Protein AF-A0A848M8Y8-F1 (afdb_monomer)

Organism: Paenibacillus lemnae (NCBI:txid1330551)

Structure (mmCIF, N/CA/C/O backbone):
data_AF-A0A848M8Y8-F1
#
_entry.id   AF-A0A848M8Y8-F1
#
loop_
_atom_site.group_PDB
_atom_site.id
_atom_site.type_symbol
_atom_site.label_atom_id
_atom_site.label_alt_id
_atom_site.label_comp_id
_atom_site.label_asym_id
_atom_site.label_entity_id
_atom_site.label_seq_id
_atom_site.pdbx_PDB_ins_code
_atom_site.Cartn_x
_atom_site.Cartn_y
_atom_site.Cartn_z
_atom_site.occupancy
_atom_site.B_iso_or_equiv
_atom_site.auth_seq_id
_atom_site.auth_comp_id
_atom_site.auth_asym_id
_atom_site.auth_atom_id
_atom_site.pdbx_PDB_model_num
ATOM 1 N N . MET A 1 1 ? -21.228 11.225 9.597 1.00 56.66 1 MET A N 1
ATOM 2 C CA . MET A 1 1 ? -20.540 10.710 8.387 1.00 56.66 1 MET A CA 1
ATOM 3 C C . MET A 1 1 ? -19.243 11.456 8.065 1.00 56.66 1 MET A C 1
ATOM 5 O O . MET A 1 1 ? -18.302 10.808 7.621 1.00 56.66 1 MET A O 1
ATOM 9 N N . GLU A 1 2 ? -19.129 12.761 8.348 1.00 71.19 2 GLU A N 1
ATOM 10 C CA . GLU A 1 2 ? -17.892 13.528 8.088 1.00 71.19 2 GLU A CA 1
ATOM 11 C C . GLU A 1 2 ? -16.631 12.963 8.757 1.00 71.19 2 GLU A C 1
ATOM 13 O O . GLU A 1 2 ? -15.596 12.859 8.109 1.00 71.19 2 GLU A O 1
ATOM 18 N N . ARG A 1 3 ? -16.695 12.569 10.037 1.00 70.56 3 ARG A N 1
ATOM 19 C CA . ARG A 1 3 ? -15.505 12.112 10.781 1.00 70.56 3 ARG A CA 1
ATOM 20 C C . ARG A 1 3 ? -14.906 10.818 10.216 1.00 70.56 3 ARG A C 1
ATOM 22 O O . ARG A 1 3 ? -13.700 10.747 10.029 1.00 70.56 3 ARG A O 1
ATOM 29 N N . ALA A 1 4 ? -15.757 9.847 9.881 1.00 68.62 4 ALA A N 1
ATOM 30 C CA . ALA A 1 4 ? -15.350 8.585 9.258 1.00 68.62 4 ALA A CA 1
ATOM 31 C C . ALA A 1 4 ? -14.739 8.802 7.863 1.00 68.62 4 ALA A C 1
ATOM 33 O O . ALA A 1 4 ? -13.733 8.190 7.524 1.00 68.62 4 ALA A O 1
ATOM 34 N N . SER A 1 5 ? -15.316 9.719 7.081 1.00 72.56 5 SER A N 1
ATOM 35 C CA . SER A 1 5 ? -14.805 10.058 5.747 1.00 72.56 5 SER A CA 1
ATOM 36 C C . SER A 1 5 ? -13.451 10.771 5.827 1.00 72.56 5 SER A C 1
ATOM 38 O O . SER A 1 5 ? -12.551 10.461 5.053 1.00 72.56 5 SER A O 1
ATOM 40 N N . LYS A 1 6 ? -13.271 11.670 6.808 1.00 74.44 6 LYS A N 1
ATOM 41 C CA . LYS A 1 6 ? -11.985 12.333 7.085 1.00 74.44 6 LYS A CA 1
ATOM 42 C C . LYS A 1 6 ? -10.903 11.337 7.501 1.00 74.44 6 LYS A C 1
ATOM 44 O O . LYS A 1 6 ? -9.777 11.441 7.032 1.00 74.44 6 LYS A O 1
ATOM 49 N N . GLU A 1 7 ? -11.241 10.364 8.342 1.00 70.62 7 GLU A N 1
ATOM 50 C CA . GLU A 1 7 ? -10.305 9.329 8.795 1.00 70.62 7 GLU A CA 1
ATOM 51 C C . GLU A 1 7 ? -9.882 8.394 7.649 1.00 70.62 7 GLU A C 1
ATOM 53 O O . GLU A 1 7 ? -8.694 8.119 7.482 1.00 70.62 7 GLU A O 1
ATOM 58 N N . LEU A 1 8 ? -10.832 7.995 6.794 1.00 74.75 8 LEU A N 1
ATOM 59 C CA . LEU A 1 8 ? -10.553 7.235 5.575 1.00 74.75 8 LEU A CA 1
ATOM 60 C C . LEU A 1 8 ? -9.654 8.026 4.609 1.00 74.75 8 LEU A C 1
ATOM 62 O O . LEU A 1 8 ? -8.635 7.504 4.163 1.00 74.75 8 LEU A O 1
ATOM 66 N N . MET A 1 9 ? -9.994 9.288 4.314 1.00 73.38 9 MET A N 1
ATOM 67 C CA . MET A 1 9 ? -9.181 10.157 3.451 1.00 73.38 9 MET A CA 1
ATOM 68 C C . MET A 1 9 ? -7.769 10.335 4.000 1.00 73.38 9 MET A C 1
ATOM 70 O O . MET A 1 9 ? -6.809 10.259 3.241 1.00 73.38 9 MET A O 1
ATOM 74 N N . MET A 1 10 ? -7.630 10.542 5.309 1.00 74.50 10 MET A N 1
ATOM 75 C CA . MET A 1 10 ? -6.326 10.699 5.943 1.00 74.50 10 MET A CA 1
ATOM 76 C C . MET A 1 10 ? -5.488 9.423 5.814 1.00 74.50 10 MET A C 1
ATOM 78 O O . MET A 1 10 ? -4.323 9.514 5.438 1.00 74.50 10 MET A O 1
ATOM 82 N N . ASN A 1 11 ? -6.076 8.242 6.035 1.00 73.88 11 ASN A N 1
ATOM 83 C CA . ASN A 1 11 ? -5.384 6.972 5.803 1.00 73.88 11 ASN A CA 1
ATOM 84 C C . ASN A 1 11 ? -4.974 6.802 4.338 1.00 73.88 11 ASN A C 1
ATOM 86 O O . ASN A 1 11 ? -3.835 6.425 4.081 1.00 73.88 11 ASN A O 1
ATOM 90 N N . ILE A 1 12 ? -5.862 7.106 3.383 1.00 78.00 12 ILE A N 1
ATOM 91 C CA . ILE A 1 12 ? -5.538 7.024 1.951 1.00 78.00 12 ILE A CA 1
ATOM 92 C C . ILE A 1 12 ? -4.357 7.944 1.636 1.00 78.00 12 ILE A C 1
ATOM 94 O O . ILE A 1 12 ? -3.356 7.478 1.107 1.00 78.00 12 ILE A O 1
ATOM 98 N N . VAL A 1 13 ? -4.437 9.226 1.991 1.00 78.88 13 VAL A N 1
ATOM 99 C CA . VAL A 1 13 ? -3.433 10.227 1.602 1.00 78.88 13 VAL A CA 1
ATOM 100 C C . VAL A 1 13 ? -2.097 9.979 2.296 1.00 78.88 13 VAL A C 1
ATOM 102 O O . VAL A 1 13 ? -1.074 9.864 1.626 1.00 78.88 13 VAL A O 1
ATOM 105 N N . VAL A 1 14 ? -2.086 9.856 3.626 1.00 76.62 14 VAL A N 1
ATOM 106 C CA . VAL A 1 14 ? -0.839 9.721 4.396 1.00 76.62 14 VAL A CA 1
ATOM 107 C C . VAL A 1 14 ? -0.116 8.432 4.030 1.00 76.62 14 VAL A C 1
ATOM 109 O O . VAL A 1 14 ? 1.098 8.438 3.835 1.00 76.62 14 VAL A O 1
ATOM 112 N N . ILE A 1 15 ? -0.848 7.326 3.892 1.00 76.81 15 ILE A N 1
ATOM 113 C CA . ILE A 1 15 ? -0.213 6.040 3.617 1.00 76.81 15 ILE A CA 1
ATOM 114 C C . ILE A 1 15 ? 0.198 5.935 2.150 1.00 76.81 15 ILE A C 1
ATOM 116 O O . ILE A 1 15 ? 1.249 5.368 1.875 1.00 76.81 15 ILE A O 1
ATOM 120 N N . SER A 1 16 ? -0.533 6.560 1.225 1.00 77.62 16 SER A N 1
ATOM 121 C CA . SER A 1 16 ? -0.097 6.656 -0.174 1.00 77.62 16 SER A CA 1
ATOM 122 C C . SER A 1 16 ? 1.181 7.483 -0.323 1.00 77.62 16 SER A C 1
ATOM 124 O O . SER A 1 16 ? 2.042 7.113 -1.113 1.00 77.62 16 SER A O 1
ATOM 126 N N . ILE A 1 17 ? 1.352 8.553 0.465 1.00 80.94 17 ILE A N 1
ATOM 127 C CA . ILE A 1 17 ? 2.605 9.329 0.499 1.00 80.94 17 ILE A CA 1
ATOM 128 C C . ILE A 1 17 ? 3.750 8.489 1.077 1.00 80.94 17 ILE A C 1
ATOM 130 O O . ILE A 1 17 ? 4.836 8.447 0.510 1.00 80.94 17 ILE A O 1
ATOM 134 N N . LEU A 1 18 ? 3.530 7.785 2.190 1.00 80.62 18 LEU A N 1
ATOM 135 C CA . LEU A 1 18 ? 4.560 6.901 2.747 1.00 80.62 18 LEU A CA 1
ATOM 136 C C . LEU A 1 18 ? 4.937 5.789 1.763 1.00 80.62 18 LEU A C 1
ATOM 138 O O . LEU A 1 18 ? 6.111 5.466 1.604 1.00 80.62 18 LEU A O 1
ATOM 142 N N . LEU A 1 19 ? 3.947 5.226 1.073 1.00 78.50 19 LEU A N 1
ATOM 143 C CA . LEU A 1 19 ? 4.166 4.186 0.083 1.00 78.50 19 LEU A CA 1
ATOM 144 C C . LEU A 1 19 ? 4.857 4.699 -1.172 1.00 78.50 19 LEU A C 1
ATOM 146 O O . LEU A 1 19 ? 5.691 3.977 -1.700 1.00 78.50 19 LEU A O 1
ATOM 150 N N . SER A 1 20 ? 4.584 5.922 -1.631 1.00 81.00 20 SER A N 1
ATOM 151 C CA . SER A 1 20 ? 5.308 6.493 -2.771 1.00 81.00 20 SER A CA 1
ATOM 152 C C . SER A 1 20 ? 6.799 6.632 -2.462 1.00 81.00 20 SER A C 1
ATOM 154 O O . SER A 1 20 ? 7.626 6.292 -3.305 1.00 81.00 20 SER A O 1
ATOM 156 N N . VAL A 1 21 ? 7.150 7.016 -1.229 1.00 82.25 21 VAL A N 1
ATOM 157 C CA . VAL A 1 21 ? 8.543 7.034 -0.761 1.00 82.25 21 VAL A CA 1
ATOM 158 C C . VAL A 1 21 ? 9.130 5.621 -0.751 1.00 82.25 21 VAL A C 1
ATOM 160 O O . VAL A 1 21 ? 10.198 5.406 -1.320 1.00 82.25 21 VAL A O 1
ATOM 163 N N . VAL A 1 22 ? 8.433 4.642 -0.161 1.00 81.81 22 VAL A N 1
ATOM 164 C CA . VAL A 1 22 ? 8.893 3.239 -0.118 1.00 81.81 22 VAL A CA 1
ATOM 165 C C . VAL A 1 22 ? 9.092 2.669 -1.524 1.00 81.81 22 VAL A C 1
ATOM 167 O O . VAL A 1 22 ? 10.126 2.063 -1.794 1.00 81.81 22 VAL A O 1
ATOM 170 N N . TYR A 1 23 ? 8.145 2.886 -2.437 1.00 80.62 23 TYR A N 1
ATOM 171 C CA . TYR A 1 23 ? 8.264 2.425 -3.816 1.00 80.62 23 TYR A CA 1
ATOM 172 C C . TYR A 1 23 ? 9.369 3.141 -4.571 1.00 80.62 23 TYR A C 1
ATOM 174 O O . TYR A 1 23 ? 10.082 2.479 -5.312 1.00 80.62 23 TYR A O 1
ATOM 182 N N . GLY A 1 24 ? 9.565 4.442 -4.348 1.00 79.06 24 GLY A N 1
ATOM 183 C CA . GLY A 1 24 ? 10.685 5.174 -4.933 1.00 79.06 24 GLY A CA 1
ATOM 184 C C . GLY A 1 24 ? 12.023 4.561 -4.519 1.00 79.06 24 GLY A C 1
ATOM 185 O O . GLY A 1 24 ? 12.859 4.268 -5.369 1.00 79.06 24 GLY A O 1
ATOM 186 N N . PHE A 1 25 ? 12.194 4.265 -3.226 1.00 80.75 25 PHE A N 1
ATOM 187 C CA . PHE A 1 25 ? 13.387 3.579 -2.722 1.00 80.75 25 PHE A CA 1
ATOM 188 C C . PHE A 1 25 ? 13.569 2.179 -3.316 1.00 80.75 25 PHE A C 1
ATOM 190 O O . PHE A 1 25 ? 14.675 1.835 -3.728 1.00 80.75 25 PHE A O 1
ATOM 197 N N . LEU A 1 26 ? 12.504 1.373 -3.368 1.00 79.50 26 LEU A N 1
ATOM 198 C CA . LEU A 1 26 ? 12.560 0.031 -3.954 1.00 79.50 26 LEU A CA 1
ATOM 199 C C . LEU A 1 26 ? 12.912 0.077 -5.439 1.00 79.50 26 LEU A C 1
ATOM 201 O O . LEU A 1 26 ? 13.690 -0.750 -5.897 1.00 79.50 26 LEU A O 1
ATOM 205 N N . PHE A 1 27 ? 12.374 1.048 -6.174 1.00 78.88 27 PHE A N 1
ATOM 206 C CA . PHE A 1 27 ? 12.635 1.215 -7.597 1.00 78.88 27 PHE A CA 1
ATOM 207 C C . PHE A 1 27 ? 14.107 1.545 -7.859 1.00 78.88 27 PHE A C 1
ATOM 209 O O . PHE A 1 27 ? 14.754 0.854 -8.638 1.00 78.88 27 PHE A O 1
ATOM 216 N N . ILE A 1 28 ? 14.663 2.512 -7.118 1.00 77.81 28 ILE A N 1
ATOM 217 C CA . ILE A 1 28 ? 16.093 2.862 -7.177 1.00 77.81 28 ILE A CA 1
ATOM 218 C C . ILE A 1 28 ? 16.966 1.655 -6.812 1.00 77.81 28 ILE A C 1
ATOM 220 O O . ILE A 1 28 ? 17.992 1.399 -7.439 1.00 77.81 28 ILE A O 1
ATOM 224 N N . TYR A 1 29 ? 16.577 0.905 -5.779 1.00 78.62 29 TYR A N 1
ATOM 225 C CA . TYR A 1 29 ? 17.340 -0.254 -5.329 1.00 78.62 29 TYR A CA 1
ATOM 226 C C . TYR A 1 29 ? 17.328 -1.399 -6.351 1.00 78.62 29 TYR A C 1
ATOM 228 O O . TYR A 1 29 ? 18.374 -1.990 -6.615 1.00 78.62 29 TYR A O 1
ATOM 236 N N . LEU A 1 30 ? 16.162 -1.707 -6.927 1.00 76.62 30 LEU A N 1
ATOM 237 C CA . LEU A 1 30 ? 16.014 -2.741 -7.951 1.00 76.62 30 LEU A CA 1
ATOM 238 C C . LEU A 1 30 ? 16.755 -2.371 -9.233 1.00 76.62 30 LEU A C 1
ATOM 240 O O . LEU A 1 30 ? 17.431 -3.229 -9.794 1.00 76.62 30 LEU A O 1
ATOM 244 N N . ASP A 1 31 ? 16.680 -1.111 -9.660 1.00 75.94 31 ASP A N 1
ATOM 245 C CA . ASP A 1 31 ? 17.425 -0.643 -10.826 1.00 75.94 31 ASP A CA 1
ATOM 246 C C . ASP A 1 31 ? 18.935 -0.779 -10.617 1.00 75.94 31 ASP A C 1
ATOM 248 O O . ASP A 1 31 ? 19.618 -1.377 -11.442 1.00 75.94 31 ASP A O 1
ATOM 252 N N . LYS A 1 32 ? 19.448 -0.372 -9.449 1.00 74.25 32 LYS A N 1
ATOM 253 C CA . LYS A 1 32 ? 20.862 -0.559 -9.095 1.00 74.25 32 LYS A CA 1
ATOM 254 C C . LYS A 1 32 ? 21.288 -2.031 -9.083 1.00 74.25 32 LYS A C 1
ATOM 256 O O . LYS A 1 32 ? 22.430 -2.341 -9.416 1.00 74.25 32 LYS A O 1
ATOM 261 N N . LEU A 1 33 ? 20.410 -2.932 -8.644 1.00 77.94 33 LEU A N 1
ATOM 262 C CA . LEU A 1 33 ? 20.698 -4.367 -8.606 1.00 77.94 33 LEU A CA 1
ATOM 263 C C . LEU A 1 33 ? 20.761 -4.970 -10.017 1.00 77.94 33 LEU A C 1
ATOM 265 O O . LEU A 1 33 ? 21.584 -5.846 -10.267 1.00 77.94 33 LEU A O 1
ATOM 269 N N . LEU A 1 34 ? 19.882 -4.520 -10.913 1.00 76.12 34 LEU A N 1
ATOM 270 C CA . LEU A 1 34 ? 19.754 -5.044 -12.274 1.00 76.12 34 LEU A CA 1
ATOM 271 C C . LEU A 1 34 ? 20.746 -4.400 -13.249 1.00 76.12 34 LEU A C 1
ATOM 273 O O . LEU A 1 34 ? 21.227 -5.077 -14.153 1.00 76.12 34 LEU A O 1
ATOM 277 N N . ASN A 1 35 ? 21.083 -3.128 -13.037 1.00 73.75 35 ASN A N 1
ATOM 278 C CA . ASN A 1 35 ? 21.963 -2.333 -13.886 1.00 73.75 35 ASN A CA 1
ATOM 279 C C . ASN A 1 35 ? 23.067 -1.656 -13.046 1.00 73.75 35 ASN A C 1
ATOM 281 O O . ASN A 1 35 ? 23.065 -0.436 -12.863 1.00 73.75 35 ASN A O 1
ATOM 285 N N . PRO A 1 36 ? 24.038 -2.424 -12.518 1.00 69.81 36 PRO A N 1
ATOM 286 C CA . PRO A 1 36 ? 25.065 -1.893 -11.617 1.00 69.81 36 PRO A CA 1
ATOM 287 C C . PRO A 1 36 ? 25.971 -0.829 -12.262 1.00 69.81 36 PRO A C 1
ATOM 289 O O . PRO A 1 36 ? 26.534 -0.000 -11.546 1.00 69.81 36 PRO A O 1
ATOM 292 N N . ASP A 1 37 ? 26.078 -0.824 -13.595 1.00 69.31 37 ASP A N 1
ATOM 293 C CA . ASP A 1 37 ? 26.976 0.056 -14.353 1.00 69.31 37 ASP A CA 1
ATOM 294 C C . ASP A 1 37 ? 26.333 1.391 -14.788 1.00 69.31 37 ASP A C 1
ATOM 296 O O . ASP A 1 37 ? 27.040 2.308 -15.209 1.00 69.31 37 ASP A O 1
ATOM 300 N N . THR A 1 38 ? 25.007 1.554 -14.673 1.00 60.34 38 THR A N 1
ATOM 301 C CA . THR A 1 38 ? 24.300 2.790 -15.064 1.00 60.34 38 THR A CA 1
ATOM 302 C C . THR A 1 38 ? 23.861 3.579 -13.835 1.00 60.34 38 THR A C 1
ATOM 304 O O . THR A 1 38 ? 22.770 3.406 -13.306 1.00 60.34 38 THR A O 1
ATOM 307 N N . TYR A 1 39 ? 24.724 4.479 -13.364 1.00 54.06 39 TYR A N 1
ATOM 308 C CA . TYR A 1 39 ? 24.561 5.167 -12.075 1.00 54.06 39 TYR A CA 1
ATOM 309 C C . TYR A 1 39 ? 23.625 6.400 -12.089 1.00 54.06 39 TYR A C 1
ATOM 311 O O . TYR A 1 39 ? 23.668 7.219 -11.172 1.00 54.06 39 TYR A O 1
ATOM 319 N N . TYR A 1 40 ? 22.781 6.584 -13.108 1.00 55.50 40 TYR A N 1
ATOM 320 C CA . TYR A 1 40 ? 22.006 7.822 -13.271 1.00 55.50 40 TYR A CA 1
ATOM 321 C C . TYR A 1 40 ? 20.530 7.567 -13.589 1.00 55.50 40 TYR A C 1
ATOM 323 O O . TYR A 1 40 ? 20.090 7.747 -14.720 1.00 55.50 40 TYR A O 1
ATOM 331 N N . MET A 1 41 ? 19.738 7.255 -12.561 1.00 55.81 41 MET A N 1
ATOM 332 C CA . MET A 1 41 ? 18.299 7.544 -12.589 1.00 55.81 41 MET A CA 1
ATOM 333 C C . MET A 1 41 ? 18.091 9.050 -12.403 1.00 55.81 41 MET A C 1
ATOM 335 O O . MET A 1 41 ? 17.857 9.555 -11.306 1.00 55.81 41 MET A O 1
ATOM 339 N N . SER A 1 42 ? 18.244 9.790 -13.493 1.00 60.44 42 SER A N 1
ATOM 340 C CA . SER A 1 42 ? 17.847 11.197 -13.602 1.00 60.44 42 SER A CA 1
ATOM 341 C C . SER A 1 42 ? 17.206 11.493 -14.956 1.00 60.44 42 SER A C 1
ATOM 343 O O . SER A 1 42 ? 17.063 12.657 -15.338 1.00 60.44 42 SER A O 1
ATOM 345 N N . SER A 1 43 ? 16.805 10.449 -15.694 1.00 69.31 43 SER A N 1
ATOM 346 C CA . SER A 1 43 ? 16.107 10.648 -16.951 1.00 69.31 43 SER A CA 1
ATOM 347 C C . SER A 1 43 ? 14.642 11.022 -16.674 1.00 69.31 43 SER A C 1
ATOM 349 O O . SER A 1 43 ? 14.002 10.463 -15.778 1.00 69.31 43 SER A O 1
ATOM 351 N N . PRO A 1 44 ? 14.055 11.937 -17.462 1.00 74.19 44 PRO A N 1
ATOM 352 C CA . PRO A 1 44 ? 12.618 12.201 -17.414 1.00 74.19 44 PRO A CA 1
ATOM 353 C C . PRO A 1 44 ? 11.758 10.940 -17.617 1.00 74.19 44 PRO A C 1
ATOM 355 O O . PRO A 1 44 ? 10.630 10.887 -17.130 1.00 74.19 44 PRO A O 1
ATOM 358 N N . GLY A 1 45 ? 12.286 9.918 -18.306 1.00 76.19 45 GLY A N 1
ATOM 359 C CA . GLY A 1 45 ? 11.602 8.644 -18.534 1.00 76.19 45 GLY A CA 1
ATOM 360 C C . GLY A 1 45 ? 11.381 7.840 -17.252 1.00 76.19 45 GLY A C 1
ATOM 361 O O . GLY A 1 45 ? 10.293 7.300 -17.052 1.00 76.19 45 GLY A O 1
ATOM 362 N N . ASP A 1 46 ? 12.356 7.838 -16.343 1.00 74.88 46 ASP A N 1
ATOM 363 C CA . ASP A 1 46 ? 12.282 7.078 -15.086 1.00 74.88 46 ASP A CA 1
ATOM 364 C C . ASP A 1 46 ? 11.204 7.642 -14.157 1.00 74.88 46 ASP A C 1
ATOM 366 O O . ASP A 1 46 ? 10.445 6.901 -13.530 1.00 74.88 46 ASP A O 1
ATOM 370 N N . PHE A 1 47 ? 11.070 8.971 -14.126 1.00 78.88 47 PHE A N 1
ATOM 371 C CA . PHE A 1 47 ? 10.011 9.640 -13.374 1.00 78.88 47 PHE A CA 1
ATOM 372 C C . PHE A 1 47 ? 8.613 9.299 -13.913 1.00 78.88 47 PHE A C 1
ATOM 374 O O . PHE A 1 47 ? 7.684 9.058 -13.136 1.00 78.88 47 PHE A O 1
ATOM 381 N N . VAL A 1 48 ? 8.453 9.248 -15.241 1.00 82.56 48 VAL A N 1
ATOM 382 C CA . VAL A 1 48 ? 7.189 8.846 -15.878 1.00 82.56 48 VAL A CA 1
ATOM 383 C C . VAL A 1 48 ? 6.857 7.391 -15.547 1.00 82.56 48 VAL A C 1
ATOM 385 O O . VAL A 1 48 ? 5.726 7.104 -15.157 1.00 82.56 48 VAL A O 1
ATOM 388 N N . LEU A 1 49 ? 7.835 6.486 -15.629 1.00 80.19 49 LEU A N 1
ATOM 389 C CA . LEU A 1 49 ? 7.649 5.069 -15.316 1.00 80.19 49 LEU A CA 1
ATOM 390 C C . LEU A 1 49 ? 7.273 4.850 -13.844 1.00 80.19 49 LEU A C 1
ATOM 392 O O . LEU A 1 49 ? 6.333 4.105 -13.553 1.00 80.19 49 LEU A O 1
ATOM 396 N N . PHE A 1 50 ? 7.936 5.553 -12.922 1.00 82.31 50 PHE A N 1
ATOM 397 C CA . PHE A 1 50 ? 7.567 5.564 -11.507 1.00 82.31 50 PHE A CA 1
ATOM 398 C C . PHE A 1 50 ? 6.129 6.059 -11.304 1.00 82.31 50 PHE A C 1
ATOM 400 O O . PHE A 1 50 ? 5.338 5.404 -10.626 1.00 82.31 50 PHE A O 1
ATOM 407 N N . THR A 1 51 ? 5.769 7.185 -11.924 1.00 83.06 51 THR A N 1
ATOM 408 C CA . THR A 1 51 ? 4.439 7.796 -11.779 1.00 83.06 51 THR A CA 1
ATOM 409 C C . THR A 1 51 ? 3.342 6.873 -12.297 1.00 83.06 51 THR A C 1
ATOM 411 O O . THR A 1 51 ? 2.336 6.683 -11.619 1.00 83.06 51 THR A O 1
ATOM 414 N N . LEU A 1 52 ? 3.543 6.258 -13.465 1.00 82.94 52 LEU A N 1
ATOM 415 C CA . LEU A 1 52 ? 2.606 5.294 -14.044 1.00 82.94 52 LEU A CA 1
ATOM 416 C C . LEU A 1 52 ? 2.466 4.052 -13.167 1.00 82.94 52 LEU A C 1
ATOM 418 O O . LEU A 1 52 ? 1.348 3.624 -12.887 1.00 82.94 52 LEU A O 1
ATOM 422 N N . THR A 1 53 ? 3.584 3.516 -12.677 1.00 78.88 53 THR A N 1
ATOM 423 C CA . THR A 1 53 ? 3.575 2.371 -11.758 1.00 78.88 53 THR A CA 1
ATOM 424 C C . THR A 1 53 ? 2.797 2.711 -10.492 1.00 78.88 53 THR A C 1
ATOM 426 O O . THR A 1 53 ? 1.907 1.965 -10.090 1.00 78.88 53 THR A O 1
ATOM 429 N N . PHE A 1 54 ? 3.060 3.874 -9.894 1.00 81.62 54 PHE A N 1
ATOM 430 C CA . PHE A 1 54 ? 2.329 4.334 -8.722 1.00 81.62 54 PHE A CA 1
ATOM 431 C C . PHE A 1 54 ? 0.829 4.475 -9.009 1.00 81.62 54 PHE A C 1
ATOM 433 O O . PHE A 1 54 ? 0.017 3.996 -8.222 1.00 81.62 54 PHE A O 1
ATOM 440 N N . LEU A 1 55 ? 0.452 5.051 -10.156 1.00 83.25 55 LEU A N 1
ATOM 441 C CA . LEU A 1 55 ? -0.947 5.208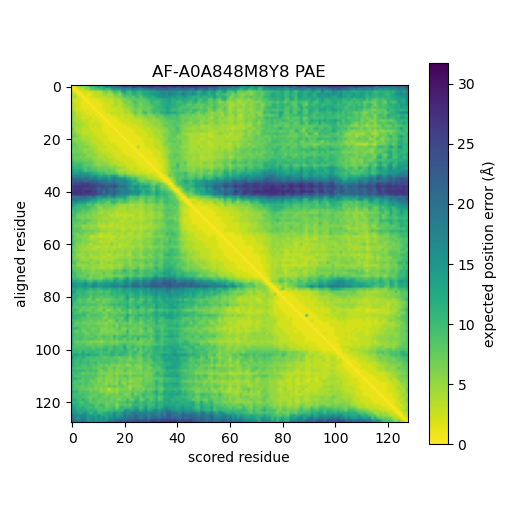 -10.560 1.00 83.25 55 LEU A CA 1
ATOM 442 C C . LEU A 1 55 ? -1.670 3.864 -10.717 1.00 83.25 55 LEU A C 1
ATOM 444 O O . LEU A 1 55 ? -2.840 3.759 -10.362 1.00 83.25 55 LEU A O 1
ATOM 448 N N . VAL A 1 56 ? -0.982 2.842 -11.232 1.00 81.25 56 VAL A N 1
ATOM 449 C CA . VAL A 1 56 ? -1.531 1.488 -11.403 1.00 81.25 56 VAL A CA 1
ATOM 450 C C . VAL A 1 56 ? -1.731 0.792 -10.057 1.00 81.25 56 VAL A C 1
ATOM 452 O O . VAL A 1 56 ? -2.724 0.091 -9.868 1.00 81.25 56 VAL A O 1
ATOM 455 N N . VAL A 1 57 ? -0.825 0.999 -9.098 1.00 76.50 57 VAL A N 1
ATOM 456 C CA . VAL A 1 57 ? -0.924 0.384 -7.763 1.00 76.50 57 VAL A CA 1
ATOM 457 C C . VAL A 1 57 ? -1.883 1.166 -6.847 1.00 76.50 57 VAL A C 1
ATOM 459 O O . VAL A 1 57 ? -2.487 0.590 -5.941 1.00 76.50 57 VAL A O 1
ATOM 462 N N . TYR A 1 58 ? -2.104 2.456 -7.104 1.00 81.75 58 TYR A N 1
ATOM 4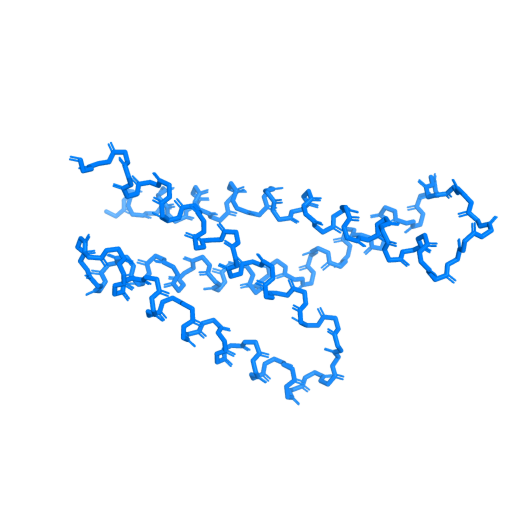63 C CA . TYR A 1 58 ? -2.921 3.337 -6.265 1.00 81.75 58 TYR A CA 1
ATOM 464 C C . TYR A 1 58 ? -4.368 2.848 -6.015 1.00 81.75 58 TYR A C 1
ATOM 466 O O . TYR A 1 58 ? -4.804 2.874 -4.861 1.00 81.75 58 TYR A O 1
ATOM 474 N N . PRO A 1 59 ? -5.124 2.320 -7.003 1.00 83.06 59 PRO A N 1
ATOM 475 C CA . PRO A 1 59 ? -6.425 1.697 -6.751 1.00 83.06 59 PRO A CA 1
ATOM 476 C C . PRO A 1 59 ? -6.364 0.557 -5.731 1.00 83.06 59 PRO A C 1
ATOM 478 O O . PRO A 1 59 ? -7.239 0.456 -4.869 1.00 83.06 59 PRO A O 1
ATOM 481 N N . ALA A 1 60 ? -5.312 -0.267 -5.770 1.00 79.88 60 ALA A N 1
ATOM 482 C CA . ALA A 1 60 ? -5.117 -1.310 -4.772 1.00 79.88 60 ALA A CA 1
ATOM 483 C C . ALA A 1 60 ? -4.883 -0.699 -3.382 1.00 79.88 60 ALA A C 1
ATOM 485 O O . ALA A 1 60 ? -5.442 -1.192 -2.406 1.00 79.88 60 ALA A O 1
ATOM 486 N N . HIS A 1 61 ? -4.156 0.419 -3.265 1.00 80.50 61 HIS A N 1
ATOM 487 C CA . HIS A 1 61 ? -4.013 1.124 -1.981 1.00 80.50 61 HIS A CA 1
ATOM 488 C C . HIS A 1 61 ? -5.325 1.689 -1.454 1.00 80.50 61 HIS A C 1
ATOM 490 O O . HIS A 1 61 ? -5.555 1.625 -0.247 1.00 80.50 61 HIS A O 1
ATOM 496 N N . ILE A 1 62 ? -6.201 2.200 -2.323 1.00 82.88 62 ILE A N 1
ATOM 497 C CA . ILE A 1 62 ? -7.542 2.641 -1.914 1.00 82.88 62 ILE A CA 1
ATOM 498 C C . ILE A 1 62 ? -8.312 1.465 -1.307 1.00 82.88 62 ILE A C 1
ATOM 500 O O . ILE A 1 62 ? -8.857 1.594 -0.209 1.00 82.88 62 ILE A O 1
ATOM 504 N N . VAL A 1 63 ? -8.311 0.307 -1.978 1.00 84.31 63 VAL A N 1
ATOM 505 C CA . VAL A 1 63 ? -8.963 -0.911 -1.473 1.00 84.31 63 VAL A CA 1
ATOM 506 C C . VAL A 1 63 ? -8.353 -1.336 -0.137 1.00 84.31 63 VAL A C 1
ATOM 508 O O . VAL A 1 63 ? -9.082 -1.597 0.815 1.00 84.31 63 VAL A O 1
ATOM 511 N N . MET A 1 64 ? -7.027 -1.329 -0.016 1.00 79.75 64 MET A N 1
ATOM 512 C CA . MET A 1 64 ? -6.333 -1.663 1.231 1.00 79.75 64 MET A CA 1
ATOM 513 C C . MET A 1 64 ? -6.676 -0.687 2.362 1.00 79.75 64 MET A C 1
ATOM 515 O O . MET A 1 64 ? -6.924 -1.107 3.491 1.00 79.75 64 MET A O 1
ATOM 519 N N . SER A 1 65 ? -6.771 0.610 2.076 1.00 80.75 65 SER A N 1
ATOM 520 C CA . SER A 1 65 ? -7.200 1.606 3.059 1.00 80.75 65 SER A CA 1
ATOM 521 C C . SER A 1 65 ? -8.634 1.355 3.530 1.00 80.75 65 SER A C 1
ATOM 523 O O . SER A 1 65 ? -8.915 1.414 4.730 1.00 80.75 65 SER A O 1
ATOM 525 N N . LEU A 1 66 ? -9.527 0.984 2.606 1.00 83.06 66 LEU A N 1
ATOM 526 C CA . LEU A 1 66 ? -10.899 0.598 2.926 1.00 83.06 66 LEU A CA 1
ATOM 527 C C . LEU A 1 66 ? -10.929 -0.645 3.828 1.00 83.06 66 LEU A C 1
ATOM 529 O O . LEU A 1 66 ? -11.609 -0.639 4.853 1.00 83.06 66 LEU A O 1
ATOM 533 N N . LEU A 1 67 ? -10.146 -1.678 3.501 1.00 81.88 67 LEU A N 1
ATOM 534 C CA . LEU A 1 67 ? -10.026 -2.894 4.310 1.00 81.88 67 LEU A CA 1
ATOM 535 C C . LEU A 1 67 ? -9.483 -2.596 5.712 1.00 81.88 67 LEU A C 1
ATOM 537 O O . LEU A 1 67 ? -9.986 -3.143 6.691 1.00 81.88 67 LEU A O 1
ATOM 541 N N . SER A 1 68 ? -8.496 -1.704 5.831 1.00 78.75 68 SER A N 1
ATOM 542 C CA . SER A 1 68 ? -7.949 -1.263 7.122 1.00 78.75 68 SER A CA 1
ATOM 543 C C . SER A 1 68 ? -8.997 -0.529 7.960 1.00 78.75 68 SER A C 1
ATOM 545 O O . SER A 1 68 ? -9.163 -0.811 9.150 1.00 78.75 68 SER A O 1
ATOM 547 N N . PHE A 1 69 ? -9.762 0.368 7.334 1.00 80.31 69 PHE A N 1
ATOM 548 C CA . PHE A 1 69 ? -10.861 1.075 7.985 1.00 80.31 69 PHE A CA 1
ATOM 549 C C . PHE A 1 69 ? -11.969 0.114 8.442 1.00 80.31 69 PHE A C 1
ATOM 551 O O . PHE A 1 69 ? -12.431 0.196 9.581 1.00 80.31 69 PHE A O 1
ATOM 558 N N . MET A 1 70 ? -12.357 -0.844 7.595 1.00 80.31 70 MET A N 1
ATOM 559 C CA . MET A 1 70 ? -13.326 -1.883 7.950 1.00 80.31 70 MET A CA 1
ATOM 560 C C . MET A 1 70 ? -12.811 -2.753 9.099 1.00 80.31 70 MET A C 1
ATOM 562 O O . MET A 1 70 ? -13.531 -2.952 10.075 1.00 80.31 70 MET A O 1
ATOM 566 N N . ALA A 1 71 ? -11.557 -3.208 9.045 1.00 78.06 71 ALA A N 1
ATOM 567 C CA . ALA A 1 71 ? -10.946 -3.983 10.121 1.00 78.06 71 ALA A CA 1
ATOM 568 C C . ALA A 1 71 ? -10.962 -3.212 11.450 1.00 78.06 71 ALA A C 1
ATOM 570 O O . ALA A 1 71 ? -11.301 -3.783 12.483 1.00 78.06 71 ALA A O 1
ATOM 571 N N . ALA A 1 72 ? -10.670 -1.907 11.430 1.00 74.06 72 ALA A N 1
ATOM 572 C CA . ALA A 1 72 ? -10.744 -1.059 12.619 1.00 74.06 72 ALA A CA 1
ATOM 573 C C . ALA A 1 72 ? -12.171 -0.915 13.170 1.00 74.06 72 ALA A C 1
ATOM 575 O O . ALA A 1 72 ? -12.362 -0.863 14.382 1.00 74.06 72 ALA A O 1
ATOM 576 N N . ARG A 1 73 ? -13.176 -0.882 12.290 1.00 76.44 73 ARG A N 1
ATOM 577 C CA . ARG A 1 73 ? -14.592 -0.781 12.664 1.00 76.44 73 ARG A CA 1
ATOM 578 C C . ARG A 1 73 ? -15.136 -2.085 13.257 1.00 76.44 73 ARG A C 1
ATOM 580 O O . ARG A 1 73 ? -15.890 -2.029 14.222 1.00 76.44 73 ARG A O 1
ATOM 587 N N . PHE A 1 74 ? -14.779 -3.233 12.678 1.00 73.69 74 PHE A N 1
ATOM 588 C CA . PHE A 1 74 ? -15.327 -4.543 13.050 1.00 73.69 74 PHE A CA 1
ATOM 589 C C . PHE A 1 74 ? -14.581 -5.222 14.205 1.00 73.69 74 PHE A C 1
ATOM 591 O O . PHE A 1 74 ? -15.214 -5.887 15.019 1.00 73.69 74 PHE A O 1
ATOM 598 N N . ALA A 1 75 ? -13.257 -5.062 14.307 1.00 69.75 75 ALA A N 1
ATOM 599 C CA . ALA A 1 75 ? -12.447 -5.747 15.323 1.00 69.75 75 ALA A CA 1
ATOM 600 C C . ALA A 1 75 ? -12.410 -5.030 16.692 1.00 69.75 75 ALA A C 1
ATOM 602 O O . ALA A 1 75 ? -11.826 -5.548 17.646 1.00 69.75 75 ALA A O 1
ATOM 603 N N . GLY A 1 76 ? -13.023 -3.846 16.806 1.00 66.12 76 GLY A N 1
ATOM 604 C CA . GLY A 1 76 ? -13.027 -3.048 18.034 1.00 66.12 76 GLY A CA 1
ATOM 605 C C . GLY A 1 76 ? -11.632 -2.541 18.432 1.00 66.12 76 GLY A C 1
ATOM 606 O O . GLY A 1 76 ? -10.758 -2.348 17.589 1.00 66.12 76 GLY A O 1
ATOM 607 N N . ASN A 1 77 ? -11.410 -2.323 19.734 1.00 67.50 77 ASN A N 1
ATOM 608 C CA . ASN A 1 77 ? -10.144 -1.783 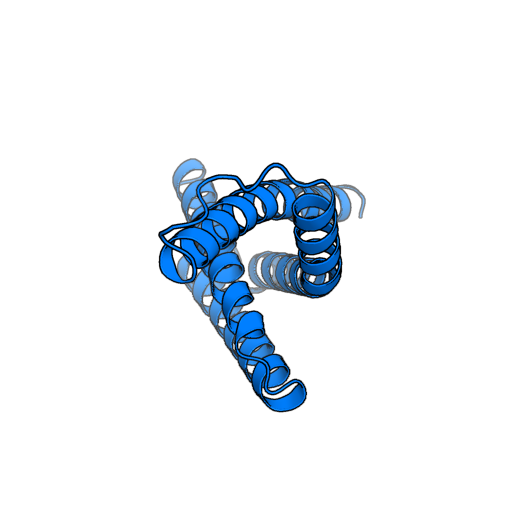20.258 1.00 67.50 77 ASN A CA 1
ATOM 609 C C . ASN A 1 77 ? -8.986 -2.796 20.287 1.00 67.50 77 ASN A C 1
ATOM 611 O O . ASN A 1 77 ? -7.859 -2.412 20.601 1.00 67.50 77 ASN A O 1
ATOM 615 N N . ASN A 1 78 ? -9.220 -4.078 19.976 1.00 77.75 78 ASN A N 1
ATOM 616 C CA . ASN A 1 78 ? -8.150 -5.070 20.014 1.00 77.75 78 ASN A CA 1
ATOM 617 C C . ASN A 1 78 ? -7.284 -4.995 18.748 1.00 77.75 78 ASN A C 1
ATOM 619 O O . ASN A 1 78 ? -7.650 -5.437 17.657 1.00 77.75 78 ASN A O 1
ATOM 623 N N . VAL A 1 79 ? -6.095 -4.438 18.935 1.00 76.50 79 VAL A N 1
ATOM 624 C CA . VAL A 1 79 ? -5.089 -4.164 17.907 1.00 76.50 79 VAL A CA 1
ATOM 625 C C . VAL A 1 79 ? -4.650 -5.444 17.208 1.00 76.50 79 VAL A C 1
ATOM 627 O O . VAL A 1 79 ? -4.525 -5.460 15.987 1.00 76.50 79 VAL A O 1
ATOM 630 N N . THR A 1 80 ? -4.479 -6.533 17.960 1.00 77.62 80 THR A N 1
ATOM 631 C CA . THR A 1 80 ? -4.051 -7.824 17.412 1.00 77.62 80 THR A CA 1
ATOM 632 C C . THR A 1 80 ? -5.108 -8.392 16.470 1.00 77.62 80 THR A C 1
ATOM 634 O O . THR A 1 80 ? -4.792 -8.768 15.345 1.00 77.62 80 THR A O 1
ATOM 637 N N . THR A 1 81 ? -6.380 -8.381 16.875 1.00 78.81 81 THR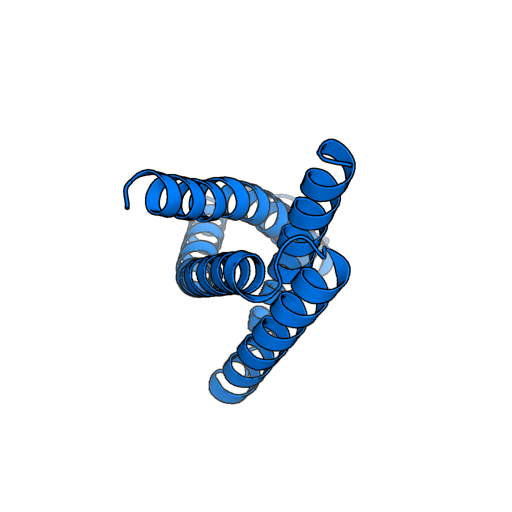 A N 1
ATOM 638 C CA . THR A 1 81 ? -7.493 -8.850 16.035 1.00 78.81 81 THR A CA 1
ATOM 639 C C . THR A 1 81 ? -7.629 -8.008 14.768 1.00 78.81 81 THR A C 1
ATOM 641 O O . THR A 1 81 ? -7.803 -8.547 13.676 1.00 78.81 81 THR A O 1
ATOM 644 N N . ARG A 1 82 ? -7.480 -6.686 14.893 1.00 78.81 82 ARG A N 1
ATOM 645 C CA . ARG A 1 82 ? -7.509 -5.744 13.770 1.00 78.81 82 ARG A CA 1
ATOM 646 C C . ARG A 1 82 ? -6.370 -5.988 12.777 1.00 78.81 82 ARG A C 1
ATOM 648 O O . ARG A 1 82 ? -6.611 -5.979 11.572 1.00 78.81 82 ARG A O 1
ATOM 655 N N . LEU A 1 83 ? -5.155 -6.242 13.267 1.00 81.12 83 LEU A N 1
ATOM 656 C CA . LEU A 1 83 ? -3.999 -6.575 12.432 1.00 81.12 83 LEU A CA 1
ATOM 657 C C . LEU A 1 83 ? -4.180 -7.912 11.715 1.00 81.12 83 LEU A C 1
ATOM 659 O O . LEU A 1 83 ? -3.891 -7.990 10.524 1.00 81.12 83 LEU A O 1
ATOM 663 N N . ILE A 1 84 ? -4.683 -8.942 12.401 1.00 83.44 84 ILE A N 1
ATOM 664 C CA . ILE A 1 84 ? -4.938 -10.254 11.791 1.00 83.44 84 ILE A CA 1
ATOM 665 C C . ILE A 1 84 ? -5.997 -10.133 10.691 1.00 83.44 84 ILE A C 1
ATOM 667 O O . ILE A 1 84 ? -5.773 -10.608 9.580 1.00 83.44 84 ILE A O 1
ATOM 671 N N . ALA A 1 85 ? -7.117 -9.456 10.965 1.00 80.88 85 ALA A N 1
ATOM 672 C CA . ALA A 1 85 ? -8.187 -9.268 9.988 1.00 80.88 85 ALA A CA 1
ATOM 673 C C . ALA A 1 85 ? -7.703 -8.490 8.756 1.00 80.88 85 ALA A C 1
ATOM 675 O O . ALA A 1 85 ? -7.934 -8.911 7.623 1.00 80.88 85 ALA A O 1
ATOM 676 N N . PHE A 1 86 ? -6.989 -7.380 8.968 1.00 84.81 86 PHE A N 1
ATOM 677 C CA . PHE A 1 86 ? -6.449 -6.570 7.880 1.00 84.81 86 PHE A CA 1
ATOM 678 C C . PHE A 1 86 ? -5.429 -7.338 7.029 1.00 84.81 86 PHE A C 1
ATOM 680 O O . PHE A 1 86 ? -5.566 -7.377 5.806 1.00 84.81 86 PHE A O 1
ATOM 687 N N . ASN A 1 87 ? -4.441 -7.983 7.660 1.00 84.19 87 ASN A N 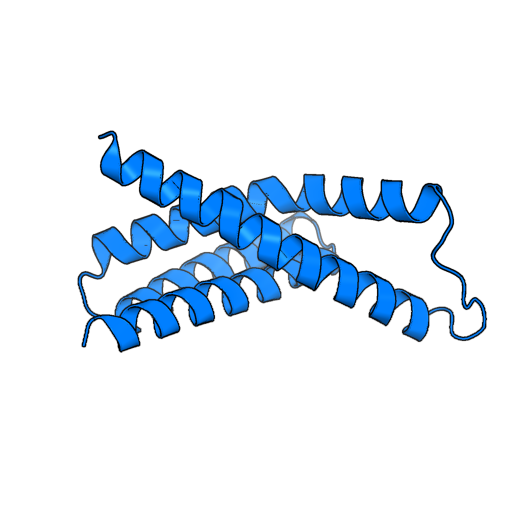1
ATOM 688 C CA . ASN A 1 87 ? -3.425 -8.741 6.930 1.00 84.19 87 ASN A CA 1
ATOM 689 C C . ASN A 1 87 ? -4.038 -9.937 6.203 1.00 84.19 87 ASN A C 1
ATOM 691 O O . ASN A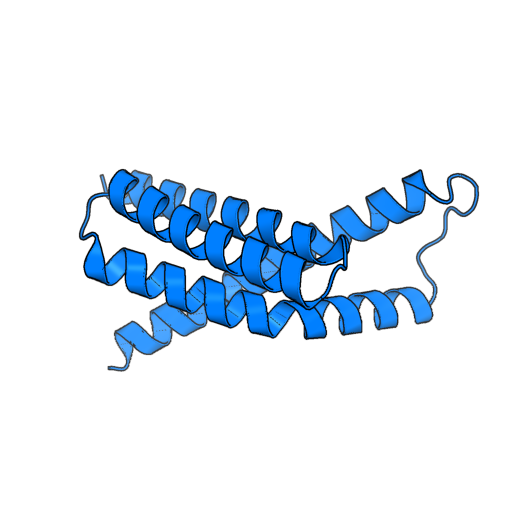 1 87 ? -3.719 -10.148 5.041 1.00 84.19 87 ASN A O 1
ATOM 695 N N . GLY A 1 88 ? -4.958 -10.673 6.835 1.00 84.94 88 GLY A N 1
ATOM 696 C CA . GLY A 1 88 ? -5.664 -11.782 6.194 1.00 84.94 88 GLY A CA 1
ATOM 697 C C . GLY A 1 88 ? -6.406 -11.344 4.928 1.00 84.94 88 GLY A C 1
ATOM 698 O O . GLY A 1 88 ? -6.190 -11.918 3.863 1.00 84.94 88 GLY A O 1
ATOM 699 N N . MET A 1 89 ? -7.217 -10.281 5.011 1.00 85.06 89 MET A N 1
ATOM 700 C CA . MET A 1 89 ? -7.932 -9.748 3.843 1.00 85.06 89 MET A CA 1
ATOM 701 C C . MET A 1 89 ? -6.977 -9.228 2.762 1.00 85.06 89 MET A C 1
ATOM 703 O O . MET A 1 89 ? -7.200 -9.469 1.576 1.00 85.06 89 MET A O 1
ATOM 707 N N . GLY A 1 90 ? -5.896 -8.548 3.149 1.00 84.38 90 GLY A N 1
ATOM 708 C CA . GLY A 1 90 ? -4.923 -8.046 2.185 1.00 84.38 90 GLY A CA 1
ATOM 709 C C . GLY A 1 90 ? -4.094 -9.149 1.524 1.00 84.38 90 GLY A C 1
ATOM 710 O O . GLY A 1 90 ? -3.843 -9.064 0.328 1.00 84.38 90 GLY A O 1
ATOM 711 N N . PHE A 1 91 ? -3.735 -10.225 2.232 1.00 87.62 91 PHE A N 1
ATOM 712 C CA . PHE A 1 91 ? -3.086 -11.391 1.621 1.00 87.62 91 PHE A CA 1
ATOM 713 C C . PHE A 1 91 ? -3.994 -12.072 0.597 1.00 87.62 91 PHE A C 1
ATOM 715 O O . PHE A 1 91 ? -3.525 -12.424 -0.483 1.00 87.62 91 PHE A O 1
ATOM 722 N N . VAL A 1 92 ? -5.290 -12.208 0.897 1.00 88.25 92 VAL A N 1
ATOM 723 C CA . VAL A 1 92 ? -6.272 -12.731 -0.065 1.00 88.25 92 VAL A CA 1
ATOM 724 C C . VAL A 1 92 ? -6.340 -11.836 -1.303 1.00 88.25 92 VAL A C 1
ATOM 726 O O . VAL A 1 92 ? -6.257 -12.346 -2.418 1.00 88.25 92 VAL A O 1
ATOM 729 N N . LEU A 1 93 ? -6.418 -10.511 -1.129 1.00 84.94 93 LEU A N 1
ATOM 730 C CA . LEU A 1 93 ? -6.423 -9.563 -2.247 1.00 84.94 93 LEU A CA 1
ATOM 731 C C . LEU A 1 93 ? -5.167 -9.703 -3.118 1.00 84.94 93 LEU A C 1
ATOM 733 O O . LEU A 1 93 ? -5.275 -9.804 -4.337 1.00 84.94 93 LEU A O 1
ATOM 737 N N . ILE A 1 94 ? -3.984 -9.743 -2.502 1.00 87.06 94 ILE A N 1
ATOM 738 C CA . ILE A 1 94 ? -2.709 -9.890 -3.215 1.00 87.06 94 ILE A CA 1
ATOM 739 C C . ILE A 1 94 ? -2.654 -11.230 -3.951 1.00 87.06 94 ILE A C 1
ATOM 741 O O . ILE A 1 94 ? -2.242 -11.265 -5.107 1.00 87.06 94 ILE A O 1
ATOM 745 N N . GLY A 1 95 ? -3.114 -12.317 -3.327 1.00 86.12 95 GLY A N 1
ATOM 746 C CA . GLY A 1 95 ? -3.187 -13.634 -3.958 1.00 86.12 95 GLY A CA 1
ATOM 747 C C . GLY A 1 95 ? -4.098 -13.649 -5.187 1.00 86.12 95 GLY A C 1
ATOM 748 O O . GLY A 1 95 ? -3.707 -14.165 -6.232 1.00 86.12 95 GLY A O 1
ATOM 749 N N . VAL A 1 96 ? -5.278 -13.026 -5.095 1.00 86.69 96 VAL A N 1
ATOM 750 C CA . VAL A 1 96 ? -6.212 -12.887 -6.226 1.00 86.69 96 VAL A CA 1
ATOM 751 C C . VAL A 1 96 ? -5.594 -12.055 -7.350 1.00 86.69 96 VAL A C 1
ATOM 753 O O . VAL A 1 96 ? -5.636 -12.471 -8.506 1.00 86.69 96 VAL A O 1
ATOM 756 N N . LEU A 1 97 ? -4.985 -10.911 -7.026 1.00 82.88 97 LEU A N 1
ATOM 757 C CA . LEU A 1 97 ? -4.331 -10.052 -8.017 1.00 82.88 97 LEU A CA 1
ATOM 758 C C . LEU A 1 97 ? -3.158 -10.763 -8.697 1.00 82.88 97 LEU A C 1
ATOM 760 O O . LEU A 1 97 ? -3.023 -10.686 -9.915 1.00 82.88 97 LEU A O 1
ATOM 764 N N . TYR A 1 98 ? -2.339 -11.487 -7.932 1.00 87.25 98 TYR A N 1
ATOM 765 C CA . TYR A 1 98 ? -1.215 -12.248 -8.468 1.00 87.25 98 TYR A CA 1
ATOM 766 C C . TYR A 1 98 ? -1.692 -13.373 -9.391 1.00 87.25 98 TYR A C 1
ATOM 768 O O . TYR A 1 98 ? -1.156 -13.544 -10.482 1.00 87.25 98 TYR A O 1
ATOM 776 N N . TYR A 1 99 ? -2.743 -14.099 -9.001 1.00 88.12 99 TYR A N 1
ATOM 777 C CA . TYR A 1 99 ? -3.335 -15.141 -9.838 1.00 88.12 99 TYR A CA 1
ATOM 778 C C . TYR A 1 99 ? -3.920 -14.583 -11.146 1.00 88.12 99 TYR A C 1
ATOM 780 O O . TYR A 1 99 ? -3.742 -15.185 -12.206 1.00 88.12 99 TYR A O 1
ATOM 788 N N . ALA A 1 100 ? -4.594 -13.430 -11.080 1.00 84.62 100 ALA A N 1
ATOM 789 C CA . ALA A 1 100 ? -5.249 -12.810 -12.228 1.00 84.62 100 ALA A CA 1
ATOM 790 C C . ALA A 1 100 ? -4.258 -12.173 -13.214 1.00 84.62 100 ALA A C 1
ATOM 792 O O . ALA A 1 100 ? -4.386 -12.368 -14.419 1.00 84.62 100 ALA A O 1
ATOM 793 N N . LEU A 1 101 ? -3.281 -11.416 -12.709 1.00 85.12 101 LEU A N 1
ATOM 794 C CA . LEU A 1 101 ? -2.343 -10.653 -13.537 1.00 85.12 101 LEU A CA 1
ATOM 795 C C . LEU A 1 101 ? -1.107 -11.466 -13.924 1.00 85.12 101 LEU A C 1
ATOM 797 O O . LEU A 1 101 ? -0.501 -11.183 -14.947 1.00 85.12 101 LEU A O 1
ATOM 801 N N . ARG A 1 102 ? -0.731 -12.473 -13.121 1.00 81.12 102 ARG A N 1
ATOM 802 C CA . ARG A 1 102 ? 0.514 -13.256 -13.256 1.00 81.12 102 ARG A CA 1
ATOM 803 C C . ARG A 1 102 ? 1.795 -12.414 -13.256 1.00 81.12 102 ARG A C 1
ATOM 805 O O . ARG A 1 102 ? 2.854 -12.902 -13.636 1.00 81.12 102 ARG A O 1
ATOM 812 N N . GLU A 1 103 ? 1.705 -11.180 -12.775 1.00 77.44 103 GLU A N 1
ATOM 813 C CA . GLU A 1 103 ? 2.812 -10.235 -12.722 1.00 77.44 103 GLU A CA 1
ATOM 814 C C . GLU A 1 103 ? 3.463 -10.243 -11.330 1.00 77.44 103 GLU A C 1
ATOM 816 O O . GLU A 1 103 ? 2.784 -9.979 -10.329 1.00 77.44 103 GLU A O 1
ATOM 821 N N . PRO A 1 104 ? 4.782 -10.490 -11.214 1.00 76.50 104 PRO A N 1
ATOM 822 C CA . PRO A 1 104 ? 5.471 -10.507 -9.923 1.00 76.50 104 PRO A CA 1
ATOM 823 C C . PRO A 1 104 ? 5.501 -9.129 -9.255 1.00 76.50 104 PRO A C 1
ATOM 825 O O . PRO A 1 104 ? 5.578 -9.048 -8.030 1.00 76.50 104 PRO A O 1
ATOM 828 N N . LEU A 1 105 ? 5.362 -8.043 -10.026 1.00 74.06 105 LEU A N 1
ATOM 829 C CA . LEU A 1 105 ? 5.277 -6.676 -9.503 1.00 74.06 105 LEU A CA 1
ATOM 830 C C . LEU A 1 105 ? 4.093 -6.475 -8.546 1.00 74.06 105 LEU A C 1
ATOM 832 O O . LEU A 1 105 ? 4.163 -5.632 -7.656 1.00 74.06 105 LEU A O 1
ATOM 836 N N . VAL A 1 106 ? 3.038 -7.287 -8.655 1.00 78.00 106 VAL A N 1
ATOM 837 C CA . VAL A 1 106 ? 1.893 -7.265 -7.728 1.00 78.00 106 VAL A CA 1
ATOM 838 C C . VAL A 1 106 ? 2.328 -7.553 -6.287 1.00 78.00 106 VAL A C 1
ATOM 840 O O . VAL A 1 106 ? 1.729 -7.043 -5.339 1.00 78.00 106 VAL A O 1
ATOM 843 N N . LEU A 1 107 ? 3.414 -8.307 -6.093 1.00 81.12 107 LEU A N 1
ATOM 844 C CA . LEU A 1 107 ? 3.954 -8.606 -4.766 1.00 81.12 107 LEU A CA 1
ATOM 845 C C . LEU A 1 107 ? 4.468 -7.354 -4.042 1.00 81.12 107 LEU A C 1
ATOM 847 O O . LEU A 1 107 ? 4.547 -7.357 -2.816 1.00 81.12 107 LEU A O 1
ATOM 851 N N . LEU A 1 108 ? 4.726 -6.248 -4.750 1.00 76.44 108 LEU A N 1
ATOM 852 C CA . LEU A 1 108 ? 5.063 -4.963 -4.129 1.00 76.44 108 LEU A CA 1
ATOM 853 C C . LEU A 1 108 ? 3.941 -4.431 -3.216 1.00 76.44 108 LEU A C 1
ATOM 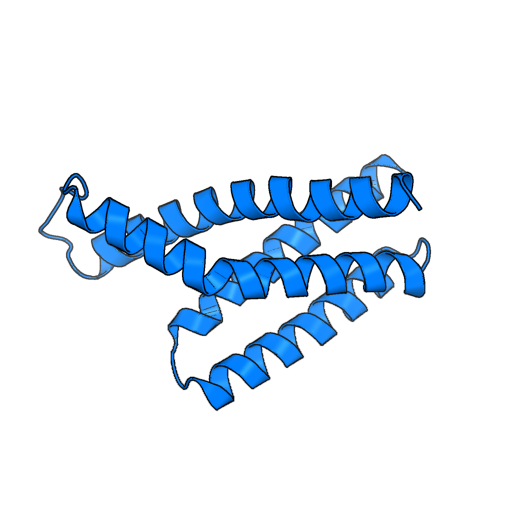855 O O . LEU A 1 108 ? 4.195 -3.637 -2.309 1.00 76.44 108 LEU A O 1
ATOM 859 N N . ILE A 1 109 ? 2.700 -4.896 -3.387 1.00 80.12 109 ILE A N 1
ATOM 860 C CA . ILE A 1 109 ? 1.567 -4.552 -2.513 1.00 80.12 109 ILE A CA 1
ATOM 861 C C . ILE A 1 109 ? 1.756 -5.132 -1.096 1.00 80.12 109 ILE A C 1
ATOM 863 O O . ILE A 1 109 ? 1.210 -4.599 -0.128 1.00 80.12 109 ILE A O 1
ATOM 867 N N . LEU A 1 110 ? 2.601 -6.157 -0.919 1.00 83.06 110 LEU A N 1
ATOM 868 C CA . LEU A 1 110 ? 2.961 -6.675 0.408 1.00 83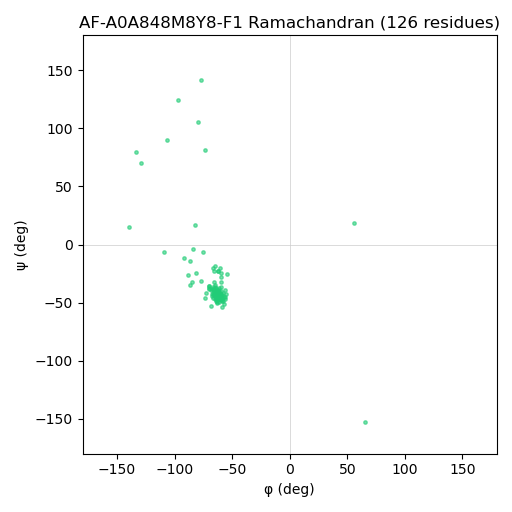.06 110 LEU A CA 1
ATOM 869 C C . LEU A 1 110 ? 3.615 -5.599 1.286 1.00 83.06 110 LEU A C 1
ATOM 871 O O . LEU A 1 110 ? 3.394 -5.567 2.495 1.00 83.06 110 LEU A O 1
ATOM 875 N N . PHE A 1 111 ? 4.362 -4.662 0.698 1.00 79.44 111 PHE A N 1
ATOM 876 C CA . PHE A 1 111 ? 4.925 -3.547 1.461 1.00 79.44 111 PHE A CA 1
ATOM 877 C C . PHE A 1 111 ? 3.835 -2.620 2.009 1.00 79.44 111 PHE A C 1
ATOM 879 O O . PHE A 1 111 ? 3.968 -2.107 3.119 1.00 79.44 111 PHE A O 1
ATOM 886 N N . SER A 1 112 ? 2.710 -2.471 1.303 1.00 77.88 112 SER A N 1
ATOM 887 C CA . SER A 1 112 ? 1.543 -1.749 1.817 1.00 77.88 112 SER A CA 1
ATOM 888 C C . SER A 1 112 ? 0.980 -2.404 3.070 1.00 77.88 112 SER A C 1
ATOM 890 O O . SER A 1 112 ? 0.703 -1.700 4.038 1.00 77.88 112 SER A O 1
ATOM 892 N N . LEU A 1 113 ? 0.878 -3.736 3.102 1.00 82.25 113 LEU A N 1
ATOM 893 C CA . LEU A 1 113 ? 0.444 -4.462 4.301 1.00 82.25 113 LEU A CA 1
ATOM 894 C C . LEU A 1 113 ? 1.322 -4.155 5.514 1.00 82.25 113 LEU A C 1
ATOM 896 O O . LEU A 1 113 ? 0.802 -3.881 6.600 1.00 82.25 113 LEU A O 1
ATOM 900 N N . LEU A 1 114 ? 2.642 -4.155 5.321 1.00 82.31 114 LEU A N 1
ATOM 901 C CA . LEU A 1 114 ? 3.604 -3.860 6.380 1.00 82.31 114 LEU A CA 1
ATOM 902 C C . LEU A 1 114 ? 3.469 -2.418 6.882 1.00 82.31 114 LEU A C 1
ATOM 904 O O . LEU A 1 114 ? 3.380 -2.204 8.091 1.00 82.31 114 LEU A O 1
ATOM 908 N N . VAL A 1 115 ? 3.386 -1.439 5.975 1.00 81.44 115 VAL A N 1
ATOM 909 C CA . VAL A 1 115 ? 3.250 -0.016 6.333 1.00 81.44 115 VAL A CA 1
ATOM 910 C C . VAL A 1 115 ? 1.950 0.238 7.098 1.00 81.44 115 VAL A C 1
ATOM 912 O O . VAL A 1 115 ? 1.971 0.857 8.164 1.00 81.44 115 VAL A O 1
ATOM 915 N N . PHE A 1 116 ? 0.821 -0.285 6.612 1.00 77.00 116 PHE A N 1
ATOM 916 C CA . PHE A 1 116 ? -0.469 -0.153 7.295 1.00 77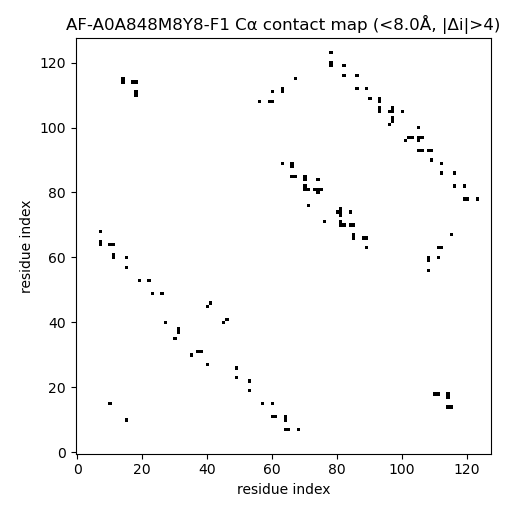.00 116 PHE A CA 1
ATOM 917 C C . PHE A 1 116 ? -0.466 -0.838 8.670 1.00 77.00 116 PHE A C 1
ATOM 919 O O . PHE A 1 116 ? -0.996 -0.286 9.637 1.00 77.00 116 PHE A O 1
ATOM 926 N N . SER A 1 117 ? 0.156 -2.014 8.780 1.00 80.69 117 SER A N 1
ATOM 927 C CA . SER A 1 117 ? 0.272 -2.741 10.048 1.00 80.69 117 SER A CA 1
ATOM 928 C C . SER A 1 117 ? 1.130 -1.987 11.066 1.00 80.69 117 SER A C 1
ATOM 930 O O . SER A 1 117 ? 0.740 -1.855 12.226 1.00 80.69 117 SER A O 1
ATOM 932 N N . ALA A 1 118 ? 2.263 -1.428 10.633 1.00 80.75 118 ALA A N 1
ATOM 933 C CA . ALA A 1 118 ? 3.129 -0.610 11.477 1.00 80.75 118 ALA A CA 1
ATOM 934 C C . ALA A 1 118 ? 2.413 0.662 11.961 1.00 80.75 118 ALA A C 1
ATOM 936 O O . ALA A 1 118 ? 2.450 0.976 13.152 1.00 80.75 118 ALA A O 1
ATOM 937 N N . ALA A 1 119 ? 1.698 1.354 11.067 1.00 76.75 119 ALA A N 1
ATOM 938 C CA . ALA A 1 119 ? 0.913 2.536 11.417 1.00 76.75 119 ALA A CA 1
ATOM 939 C C . ALA A 1 119 ? -0.179 2.213 12.454 1.00 76.75 119 ALA A C 1
ATOM 941 O O . ALA A 1 119 ? -0.340 2.939 13.438 1.00 76.75 119 ALA A O 1
ATOM 942 N N . ALA A 1 120 ? -0.891 1.094 12.281 1.00 74.19 120 ALA A N 1
ATOM 943 C CA . ALA A 1 120 ? -1.908 0.645 13.228 1.00 74.19 120 ALA A CA 1
ATOM 944 C C . ALA A 1 120 ? -1.314 0.291 14.605 1.00 74.19 120 ALA A C 1
ATOM 946 O O . ALA A 1 120 ? -1.869 0.693 15.630 1.00 74.19 120 ALA A O 1
ATOM 947 N N . ALA A 1 121 ? -0.172 -0.403 14.641 1.00 77.94 121 ALA A N 1
ATOM 948 C CA . ALA A 1 121 ? 0.523 -0.750 15.881 1.00 77.94 121 ALA A CA 1
ATOM 949 C C . ALA A 1 121 ? 1.081 0.484 16.617 1.00 77.94 121 ALA A C 1
ATOM 951 O O . ALA A 1 121 ? 1.042 0.547 17.847 1.00 77.94 121 ALA A O 1
ATOM 952 N N . PHE A 1 122 ? 1.571 1.487 15.883 1.00 78.50 122 PHE A N 1
ATOM 953 C CA . PHE A 1 122 ? 2.055 2.734 16.474 1.00 78.50 122 PHE A CA 1
ATOM 954 C C . PHE A 1 122 ? 0.918 3.548 17.100 1.00 78.50 122 PHE A C 1
ATOM 956 O O . PHE A 1 122 ? 1.054 4.052 18.214 1.00 78.50 122 PHE A O 1
ATOM 963 N N . HIS A 1 123 ? -0.225 3.642 16.413 1.00 70.12 123 HIS A N 1
ATOM 964 C CA . HIS A 1 123 ? -1.389 4.362 16.928 1.00 70.12 123 HIS A CA 1
ATOM 965 C C . HIS A 1 123 ? -1.929 3.718 18.211 1.00 70.12 123 HIS A C 1
ATOM 967 O O . HIS A 1 123 ? -2.206 4.411 19.185 1.00 70.12 123 HIS A O 1
ATOM 973 N N . ALA A 1 124 ? -1.983 2.387 18.233 1.00 68.69 124 ALA A N 1
ATOM 974 C CA . ALA A 1 124 ? -2.387 1.596 19.385 1.00 68.69 124 ALA A CA 1
ATOM 975 C C . ALA A 1 124 ? -1.563 1.858 20.653 1.00 68.69 124 ALA A C 1
ATOM 977 O O . ALA A 1 124 ? -2.136 2.067 21.720 1.00 68.69 124 ALA A O 1
ATOM 978 N N . ARG A 1 125 ? -0.226 1.883 20.534 1.00 63.69 125 ARG A N 1
ATOM 979 C CA . ARG A 1 125 ? 0.684 2.145 21.664 1.00 63.69 125 ARG A CA 1
ATOM 980 C C . ARG A 1 125 ? 0.511 3.533 22.276 1.00 63.69 125 ARG A C 1
ATOM 982 O O . ARG A 1 125 ? 0.923 3.748 23.405 1.00 63.69 125 ARG A O 1
ATOM 989 N N . ARG A 1 126 ? -0.033 4.489 21.522 1.00 59.44 126 ARG A N 1
ATOM 990 C CA . ARG A 1 126 ? -0.213 5.874 21.976 1.00 59.44 126 ARG A CA 1
ATOM 991 C C . ARG A 1 126 ? -1.526 6.083 22.735 1.00 59.44 126 ARG A C 1
ATOM 993 O O . ARG A 1 126 ? -1.701 7.126 23.354 1.00 59.44 126 ARG A O 1
ATOM 1000 N N . THR A 1 127 ? -2.445 5.121 22.644 1.00 56.66 127 THR A N 1
ATOM 1001 C CA . THR A 1 127 ? -3.785 5.160 23.252 1.00 56.66 127 THR A CA 1
ATOM 1002 C C . THR A 1 127 ? -3.963 4.197 24.431 1.00 56.66 127 THR A C 1
ATOM 1004 O O . THR A 1 127 ? -5.022 4.221 25.053 1.00 56.66 127 THR A O 1
ATOM 1007 N N . SER A 1 128 ? -2.966 3.347 24.708 1.00 49.97 128 SER A N 1
ATOM 1008 C CA . SER A 1 128 ? -2.870 2.480 25.895 1.00 49.97 128 SER A CA 1
ATOM 1009 C C . SER A 1 128 ? -2.061 3.151 26.993 1.00 49.97 128 SER A C 1
ATOM 1011 O O . SER A 1 128 ? -2.485 3.074 28.160 1.00 49.97 128 SER A O 1
#

pLDDT: mean 77.11, std 7.44, range [49.97, 88.25]

Radius of gyration: 16.41 Å; Cα contacts (8 Å, |Δi|>4): 69; chains: 1; bounding box: 48×29×44 Å

Secondary structure (DSSP, 8-state):
-HHHHHHHHHHHHHHHHHHHHHHHHHHHHHHHHH-TT------HHHHHHHHHHHHHHHHHHHHHHHHHHHHHHHSTT-HHHHHHHHHHHHHHHHHHHHHHH--GGGGGHHHHHHHHHHHHHHHHHHH-

Mean predicted aligned error: 8.02 Å

Sequence (128 aa):
MERASKELMMNIVVISILLSVVYGFLFIYLDKLLNPDTYYMSSPGDFVLFTLTFLVVYPAHIVMSLLSFMAARFAGNNVTTRLIAFNGMGFVLIGVLYYALREPLVLLILFSLLVFSAAAAFHARRTS

Foldseek 3Di:
DVVLVVQLVCQLVVLLVVLLVVLVVVLLVVCCVVCVPDNDPPDPVNVVVSVVLSVVCSVVSSVLSVQLSVLCVPVDLDLVSSLCSSLVVNVVVLVVCCVVVVDPSSCSCVVSSVSSSVVSVVVSVVVD

Solvent-accessible surface area (backbone atoms only — not comparable to full-atom values): 7152 Å² total; per-residue (Å²): 113,68,68,62,51,51,52,51,49,48,50,38,53,56,50,50,53,55,45,52,52,52,50,51,53,49,50,57,50,50,48,45,71,76,39,73,86,63,89,67,96,76,49,74,64,57,56,51,53,52,50,53,52,47,60,68,49,43,62,57,48,50,52,51,40,49,45,45,52,49,20,50,67,73,43,51,90,43,61,66,55,21,47,52,50,28,48,52,54,49,51,51,51,47,51,53,51,31,69,73,66,70,43,75,72,52,59,61,55,56,56,52,52,52,53,54,45,51,54,52,54,55,54,49,68,76,74,109